Protein AF-A0A821Z6D0-F1 (afdb_monomer_lite)

pLDDT: mean 91.21, std 9.58, range [58.34, 98.38]

Radius of gyration: 11.48 Å; chains: 1; bounding box: 30×24×27 Å

Structure (mmCIF, N/CA/C/O backbone):
data_AF-A0A821Z6D0-F1
#
_entry.id   AF-A0A821Z6D0-F1
#
loop_
_atom_site.group_PDB
_atom_site.id
_atom_site.type_symbol
_atom_site.label_atom_id
_atom_site.label_alt_id
_atom_site.label_comp_id
_atom_site.label_asym_id
_atom_site.label_entity_id
_atom_site.label_seq_id
_atom_site.pdbx_PDB_ins_code
_atom_site.Cartn_x
_atom_site.Cartn_y
_atom_site.Cartn_z
_atom_site.occupancy
_atom_site.B_iso_or_equiv
_atom_site.auth_seq_id
_atom_site.auth_comp_id
_atom_site.auth_asym_id
_atom_site.auth_atom_id
_atom_site.pdbx_PDB_model_num
ATOM 1 N N . MET A 1 1 ? 6.552 10.615 -7.479 1.00 66.69 1 MET A N 1
ATOM 2 C CA . MET A 1 1 ? 5.318 10.023 -6.921 1.00 66.69 1 MET A CA 1
ATOM 3 C C . MET A 1 1 ? 4.199 10.076 -7.962 1.00 66.69 1 MET A C 1
ATOM 5 O O . MET A 1 1 ? 3.512 11.079 -8.058 1.00 66.69 1 MET A O 1
ATOM 9 N N . ARG A 1 2 ? 4.050 9.023 -8.778 1.00 86.12 2 ARG A N 1
ATOM 10 C CA . ARG A 1 2 ? 3.010 8.887 -9.827 1.00 86.12 2 ARG A CA 1
ATOM 11 C C . ARG A 1 2 ? 2.215 7.579 -9.673 1.00 86.12 2 ARG A C 1
ATOM 13 O O . ARG A 1 2 ? 1.794 6.986 -10.655 1.00 86.12 2 ARG A O 1
ATOM 20 N N . LEU A 1 3 ? 2.120 7.083 -8.436 1.00 90.56 3 LEU A N 1
ATOM 21 C CA . LEU A 1 3 ? 1.776 5.689 -8.153 1.00 90.56 3 LEU A CA 1
ATOM 22 C C . LEU A 1 3 ? 0.298 5.366 -8.382 1.00 90.56 3 LEU A C 1
ATOM 24 O O . LEU A 1 3 ? 0.003 4.294 -8.891 1.00 90.56 3 LEU A O 1
ATOM 28 N N . ALA A 1 4 ? -0.608 6.283 -8.021 1.00 92.50 4 ALA A N 1
ATOM 29 C CA . ALA A 1 4 ? -2.044 6.026 -7.862 1.00 92.50 4 ALA A CA 1
ATOM 30 C C . ALA A 1 4 ? -2.730 5.215 -8.985 1.00 92.50 4 ALA A C 1
ATOM 32 O O . ALA A 1 4 ? -3.527 4.342 -8.641 1.00 92.50 4 ALA A O 1
ATOM 33 N N . PRO A 1 5 ? -2.431 5.404 -10.289 1.00 95.06 5 PRO A N 1
ATOM 34 C CA . PRO A 1 5 ? -3.072 4.620 -11.348 1.00 95.06 5 PRO A CA 1
ATOM 35 C C . PRO A 1 5 ? -2.869 3.103 -11.220 1.00 95.06 5 PRO A C 1
ATOM 37 O O . PRO A 1 5 ? -3.771 2.338 -11.549 1.00 95.06 5 PRO A O 1
ATOM 40 N N . VAL A 1 6 ? -1.713 2.657 -10.718 1.00 95.50 6 VAL A N 1
ATOM 41 C CA . VAL A 1 6 ? -1.364 1.231 -10.632 1.00 95.50 6 VAL A CA 1
ATOM 42 C C . VAL A 1 6 ? -2.241 0.473 -9.621 1.00 95.50 6 VAL A C 1
ATOM 44 O O . VAL A 1 6 ? -2.945 -0.449 -10.040 1.00 95.50 6 VAL A O 1
ATOM 47 N N . PRO A 1 7 ? -2.282 0.834 -8.321 1.00 96.81 7 PRO A N 1
ATOM 48 C CA . PRO A 1 7 ? -3.137 0.147 -7.361 1.00 96.81 7 PRO A CA 1
ATOM 49 C C . PRO A 1 7 ? -4.629 0.341 -7.655 1.00 96.81 7 PRO A C 1
ATOM 51 O O . PRO A 1 7 ? -5.406 -0.557 -7.352 1.00 96.81 7 PRO A O 1
ATOM 54 N N . LEU A 1 8 ? -5.038 1.450 -8.291 1.00 96.81 8 LEU A N 1
ATOM 55 C CA . LEU A 1 8 ? -6.429 1.649 -8.720 1.00 96.81 8 LEU A CA 1
ATOM 56 C C . LEU A 1 8 ? -6.839 0.671 -9.824 1.00 96.81 8 LEU A C 1
ATOM 58 O O . LEU A 1 8 ? -7.944 0.142 -9.784 1.00 96.81 8 LEU A O 1
ATOM 62 N N . PHE A 1 9 ? -5.964 0.402 -10.796 1.00 97.38 9 PHE A N 1
ATOM 63 C CA . PHE A 1 9 ? -6.260 -0.545 -11.871 1.00 97.38 9 PHE A CA 1
ATOM 64 C C . PHE A 1 9 ? -6.297 -1.994 -11.363 1.00 97.38 9 PHE A C 1
ATOM 66 O O . PHE A 1 9 ? -7.198 -2.758 -11.708 1.00 97.38 9 PHE A O 1
ATOM 73 N N . PHE A 1 10 ? -5.347 -2.366 -10.503 1.00 97.12 10 PHE A N 1
ATOM 74 C CA . PHE A 1 10 ? -5.191 -3.740 -10.019 1.00 97.12 10 PHE A CA 1
ATOM 75 C C . PHE A 1 10 ? -5.904 -4.035 -8.688 1.00 97.12 10 PHE A C 1
ATOM 77 O O . PHE A 1 10 ? -5.723 -5.120 -8.152 1.00 97.12 10 PHE A O 1
ATOM 84 N N . TYR A 1 11 ? -6.741 -3.142 -8.145 1.00 96.44 11 TYR A N 1
ATOM 85 C CA . TYR A 1 11 ? -7.289 -3.261 -6.776 1.00 96.44 11 TYR A CA 1
ATO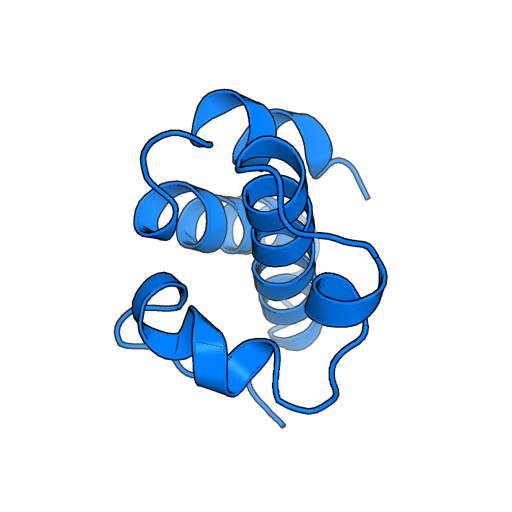M 86 C C . TYR A 1 11 ? -8.025 -4.580 -6.455 1.00 96.44 11 TYR A C 1
ATOM 88 O O . TYR A 1 11 ? -8.128 -4.978 -5.291 1.00 96.44 11 TYR A O 1
ATOM 96 N N . ARG A 1 12 ? -8.552 -5.268 -7.477 1.00 96.56 12 ARG A N 1
ATOM 97 C CA . ARG A 1 12 ? -9.229 -6.572 -7.338 1.00 96.56 12 ARG A CA 1
ATOM 98 C C . ARG A 1 12 ? -8.254 -7.727 -7.086 1.00 96.56 12 ARG A C 1
ATOM 100 O O . ARG A 1 12 ? -8.688 -8.771 -6.613 1.00 96.56 12 ARG A O 1
ATOM 107 N N . ASP A 1 13 ? -6.971 -7.527 -7.373 1.00 97.19 13 ASP A N 1
ATOM 108 C CA . ASP A 1 13 ? -5.869 -8.466 -7.175 1.00 97.19 13 ASP A CA 1
ATOM 109 C C . ASP A 1 13 ? -4.741 -7.757 -6.391 1.00 97.19 13 ASP A C 1
ATOM 111 O O . ASP A 1 13 ? -3.840 -7.156 -6.987 1.00 97.19 13 ASP A O 1
ATOM 115 N N . PRO A 1 14 ? -4.796 -7.773 -5.043 1.00 96.50 14 PRO A N 1
ATOM 116 C CA . PRO A 1 14 ? -3.844 -7.050 -4.200 1.00 96.50 14 PRO A CA 1
ATOM 117 C C . PRO A 1 14 ? -2.382 -7.446 -4.423 1.00 96.50 14 PRO A C 1
ATOM 119 O O . PRO A 1 14 ? -1.505 -6.592 -4.322 1.00 96.50 14 PRO A O 1
ATOM 122 N N . ILE A 1 15 ? -2.123 -8.710 -4.775 1.00 96.56 15 ILE A N 1
ATOM 123 C CA . ILE A 1 15 ? -0.771 -9.208 -5.052 1.00 96.56 15 ILE A CA 1
ATOM 124 C C . ILE A 1 15 ? -0.208 -8.484 -6.278 1.00 96.56 15 ILE A C 1
ATOM 126 O O . ILE A 1 15 ? 0.852 -7.859 -6.195 1.00 96.56 15 ILE A O 1
ATOM 130 N N . LYS A 1 16 ? -0.956 -8.473 -7.392 1.00 96.50 16 LYS A N 1
ATOM 131 C CA . LYS A 1 16 ? -0.549 -7.729 -8.598 1.00 96.50 16 LYS A CA 1
ATOM 132 C C . LYS A 1 16 ? -0.451 -6.228 -8.344 1.00 96.50 16 LYS A C 1
ATOM 134 O O . LYS A 1 16 ? 0.471 -5.580 -8.835 1.00 96.50 16 LYS A O 1
ATOM 139 N N . ALA A 1 17 ? -1.385 -5.664 -7.581 1.00 96.88 17 ALA A N 1
ATOM 140 C CA . ALA A 1 17 ? -1.386 -4.238 -7.275 1.00 96.88 17 ALA A CA 1
ATOM 141 C C . ALA A 1 17 ? -0.120 -3.805 -6.528 1.00 96.88 17 ALA A C 1
ATOM 143 O O . ALA A 1 17 ? 0.491 -2.798 -6.896 1.00 96.88 17 ALA A O 1
ATOM 144 N N . VAL A 1 18 ? 0.301 -4.568 -5.518 1.00 96.19 18 VAL A N 1
ATOM 145 C CA . VAL A 1 18 ? 1.521 -4.300 -4.745 1.00 96.19 18 VAL A CA 1
ATOM 146 C C . VAL A 1 18 ? 2.772 -4.544 -5.588 1.00 96.19 18 VAL A C 1
ATOM 148 O O . VAL A 1 18 ? 3.673 -3.702 -5.592 1.00 96.19 18 VAL A O 1
ATOM 151 N N . GLU A 1 19 ? 2.828 -5.641 -6.345 1.00 94.88 19 GLU A N 1
ATOM 152 C CA . GLU A 1 19 ? 3.963 -5.963 -7.218 1.00 94.88 19 GLU A CA 1
ATOM 153 C C . GLU A 1 19 ? 4.213 -4.868 -8.266 1.00 94.88 19 GLU A C 1
ATOM 155 O O . GLU A 1 19 ? 5.307 -4.291 -8.328 1.00 94.88 19 GLU A O 1
ATOM 160 N N . TYR A 1 20 ? 3.189 -4.517 -9.048 1.00 94.94 20 TYR A N 1
ATOM 161 C CA . TYR A 1 20 ? 3.326 -3.507 -10.096 1.00 94.94 20 TYR A CA 1
ATOM 162 C C . TYR A 1 20 ? 3.549 -2.106 -9.534 1.00 94.94 20 TYR A C 1
ATOM 164 O O . TYR A 1 20 ? 4.214 -1.287 -10.176 1.00 94.94 20 TYR A O 1
ATOM 172 N N . SER A 1 21 ? 3.067 -1.836 -8.318 1.00 94.56 21 SER A N 1
ATOM 173 C CA . SER A 1 21 ? 3.376 -0.593 -7.612 1.00 94.56 21 SER A CA 1
ATOM 174 C C . SER A 1 21 ? 4.886 -0.436 -7.408 1.00 94.56 21 SER A C 1
ATOM 176 O O . SER A 1 21 ? 5.435 0.610 -7.760 1.00 94.56 21 SER A O 1
ATOM 178 N N . GLY A 1 22 ? 5.578 -1.486 -6.953 1.00 92.44 22 GLY A N 1
ATOM 179 C CA . GLY A 1 22 ? 7.041 -1.487 -6.814 1.00 92.44 22 GLY A CA 1
ATOM 180 C C . GLY A 1 22 ? 7.777 -1.332 -8.143 1.00 92.44 22 GLY A C 1
ATOM 181 O O . GLY A 1 22 ? 8.630 -0.453 -8.287 1.00 92.44 22 GLY A O 1
ATOM 182 N N . ILE A 1 23 ? 7.391 -2.124 -9.150 1.00 90.50 23 ILE A N 1
ATOM 183 C CA . ILE A 1 23 ? 8.004 -2.085 -10.491 1.00 90.50 23 ILE A CA 1
ATOM 184 C C . ILE A 1 23 ? 7.912 -0.674 -11.097 1.00 90.50 23 ILE A C 1
ATOM 186 O O . ILE A 1 23 ? 8.894 -0.169 -11.644 1.00 90.50 23 ILE A O 1
ATOM 190 N N . SER A 1 24 ? 6.772 0.007 -10.939 1.00 86.19 24 SER A N 1
ATOM 191 C CA . SER A 1 24 ? 6.562 1.364 -11.469 1.00 86.19 24 SER A CA 1
ATOM 192 C C . SER A 1 24 ? 7.469 2.441 -10.843 1.00 86.19 24 SER A C 1
ATOM 194 O O . SER A 1 24 ? 7.684 3.499 -11.453 1.00 86.19 24 SER A O 1
ATOM 196 N N . GLY A 1 25 ? 8.002 2.186 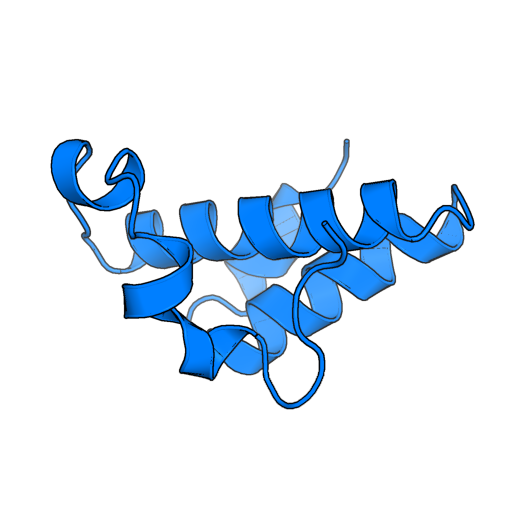-9.640 1.00 76.88 25 GLY A N 1
ATOM 197 C CA . GLY A 1 25 ? 8.948 3.057 -8.938 1.00 76.88 25 GLY A CA 1
ATOM 198 C C . GLY A 1 25 ? 10.394 2.865 -9.408 1.00 76.88 25 GLY A C 1
ATOM 199 O O . GLY A 1 25 ? 11.091 3.854 -9.668 1.00 76.88 25 GLY A O 1
ATOM 200 N N . ILE A 1 26 ? 10.802 1.603 -9.606 1.00 75.75 26 ILE A N 1
ATOM 201 C CA . ILE A 1 26 ? 12.173 1.199 -9.982 1.00 75.75 26 ILE A CA 1
ATOM 202 C C . ILE A 1 26 ? 12.622 1.831 -11.302 1.00 75.75 26 ILE A C 1
ATOM 204 O O . ILE A 1 26 ? 13.772 2.240 -11.430 1.00 75.75 26 ILE A O 1
ATOM 208 N N . ILE A 1 27 ? 11.712 1.977 -12.271 1.00 69.06 27 ILE A N 1
ATOM 209 C CA . ILE A 1 27 ? 12.042 2.463 -13.624 1.00 69.06 27 ILE A CA 1
ATOM 210 C C . ILE A 1 27 ? 12.601 3.896 -13.670 1.00 69.06 27 ILE A C 1
ATOM 212 O O . ILE A 1 27 ? 13.075 4.328 -14.713 1.00 69.06 27 ILE A O 1
ATOM 216 N N . THR A 1 28 ? 12.525 4.650 -12.567 1.00 62.00 28 THR A N 1
ATOM 217 C CA . THR A 1 28 ? 13.067 6.021 -12.496 1.00 62.00 28 THR A CA 1
ATOM 218 C C . THR A 1 28 ? 14.100 6.239 -11.403 1.00 62.00 28 THR A C 1
ATOM 220 O O . THR A 1 28 ? 14.957 7.098 -11.565 1.00 62.00 28 THR A O 1
ATOM 223 N N . HIS A 1 29 ? 14.039 5.480 -10.310 1.00 62.97 29 HIS A N 1
ATOM 224 C CA . HIS A 1 29 ? 15.037 5.515 -9.248 1.00 62.97 29 HIS A CA 1
ATOM 225 C C . HIS A 1 29 ? 15.316 4.058 -8.877 1.00 62.97 29 HIS A C 1
ATOM 227 O O . HIS A 1 29 ? 14.437 3.388 -8.341 1.00 62.97 29 HIS A O 1
ATOM 233 N N . GLY A 1 30 ? 16.512 3.555 -9.186 1.00 68.31 30 GLY A N 1
ATOM 234 C CA . GLY A 1 30 ? 16.920 2.163 -8.936 1.00 68.31 30 GLY A CA 1
ATOM 235 C C . GLY A 1 30 ? 17.142 1.820 -7.458 1.00 68.31 30 GLY A C 1
ATOM 236 O O . GLY A 1 30 ? 17.876 0.886 -7.154 1.00 68.31 30 GLY A O 1
ATOM 237 N N . ASP A 1 31 ? 16.554 2.591 -6.542 1.00 85.06 31 ASP A N 1
ATOM 238 C CA . ASP A 1 31 ? 16.675 2.392 -5.104 1.00 85.06 31 ASP A CA 1
ATOM 239 C C . ASP A 1 31 ? 15.600 1.411 -4.618 1.00 85.06 31 ASP A C 1
ATOM 241 O O . ASP A 1 31 ? 14.395 1.605 -4.823 1.00 85.06 31 ASP A O 1
ATOM 245 N N . GLN A 1 32 ? 16.043 0.358 -3.935 1.00 86.44 32 GLN A N 1
ATOM 246 C CA . GLN A 1 32 ? 15.174 -0.656 -3.354 1.00 86.44 32 GLN A CA 1
ATOM 247 C C . GLN A 1 32 ? 14.189 -0.060 -2.333 1.00 86.44 32 GLN A C 1
ATOM 249 O O . GLN A 1 32 ? 13.027 -0.469 -2.306 1.00 86.44 32 GLN A O 1
ATOM 254 N N . LYS A 1 33 ? 14.589 0.960 -1.563 1.00 88.44 33 LYS A N 1
ATOM 255 C CA . LYS A 1 33 ? 13.700 1.644 -0.609 1.00 88.44 33 LYS A CA 1
ATOM 256 C C . LYS A 1 33 ? 12.573 2.384 -1.317 1.00 88.44 33 LYS A C 1
ATOM 258 O O . LYS A 1 33 ? 11.442 2.384 -0.839 1.00 88.44 33 LYS A O 1
ATOM 263 N N . ALA A 1 34 ? 12.852 2.984 -2.475 1.00 87.75 34 ALA A N 1
ATOM 264 C CA . ALA A 1 34 ? 11.824 3.649 -3.272 1.00 87.75 34 ALA A CA 1
ATOM 265 C C . ALA A 1 34 ? 10.812 2.638 -3.837 1.00 87.75 34 ALA A C 1
ATOM 267 O O . ALA A 1 34 ? 9.607 2.903 -3.829 1.00 87.75 34 ALA A O 1
ATOM 268 N N . SER A 1 35 ? 11.289 1.470 -4.280 1.00 90.19 35 SER A N 1
ATOM 269 C CA . SER A 1 35 ? 10.429 0.355 -4.691 1.00 90.19 35 SER A CA 1
ATOM 270 C C . SER A 1 35 ? 9.539 -0.121 -3.544 1.00 90.19 35 SER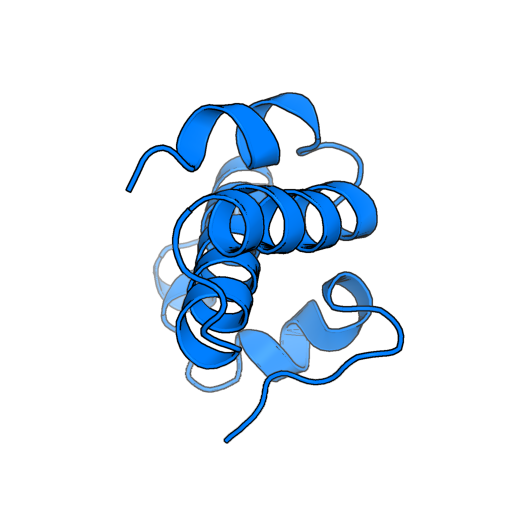 A C 1
ATOM 2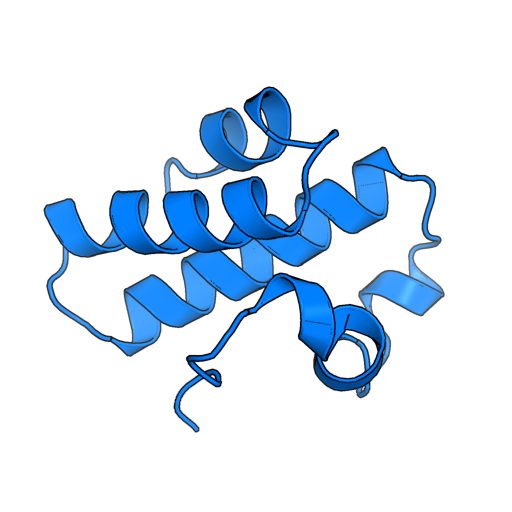72 O O . SER A 1 35 ? 8.317 -0.173 -3.688 1.00 90.19 35 SER A O 1
ATOM 274 N N . ASP A 1 36 ? 10.127 -0.394 -2.380 1.00 92.88 36 ASP A N 1
ATOM 275 C CA . ASP A 1 36 ? 9.404 -0.888 -1.208 1.00 92.88 36 ASP A CA 1
ATOM 276 C C . ASP A 1 36 ? 8.393 0.128 -0.671 1.00 92.88 36 ASP A C 1
ATOM 278 O O . ASP A 1 36 ? 7.262 -0.242 -0.351 1.00 92.88 36 ASP A O 1
ATOM 282 N N . ALA A 1 37 ? 8.730 1.420 -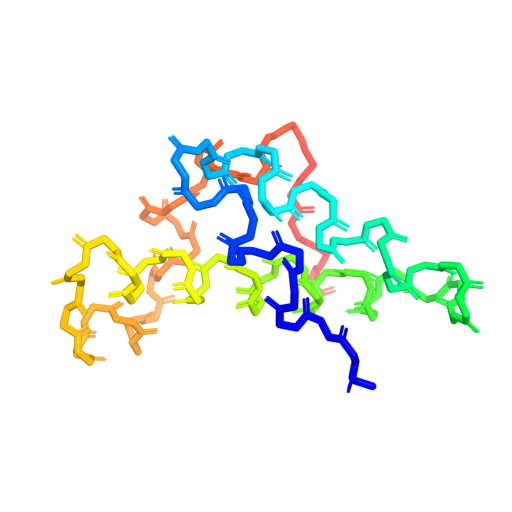0.687 1.00 92.44 37 ALA A N 1
ATOM 283 C CA . ALA A 1 37 ? 7.784 2.484 -0.373 1.00 92.44 37 ALA A CA 1
ATOM 284 C C . ALA A 1 37 ? 6.594 2.501 -1.349 1.00 92.44 37 ALA A C 1
ATOM 286 O O . ALA A 1 37 ? 5.450 2.666 -0.923 1.00 92.44 37 ALA A O 1
ATOM 287 N N . CYS A 1 38 ? 6.829 2.284 -2.650 1.00 93.81 38 CYS A N 1
ATOM 288 C CA . CYS A 1 38 ? 5.744 2.191 -3.629 1.00 93.81 38 CYS A CA 1
ATOM 289 C C . CYS A 1 38 ? 4.875 0.949 -3.395 1.00 93.81 38 CYS A C 1
ATOM 291 O O . CYS A 1 38 ? 3.653 1.046 -3.461 1.00 93.81 38 CYS A O 1
ATOM 293 N N . ARG A 1 39 ? 5.471 -0.201 -3.067 1.00 95.25 39 ARG A N 1
ATOM 294 C CA . ARG A 1 39 ? 4.736 -1.431 -2.718 1.00 95.25 39 ARG A CA 1
ATOM 295 C C . ARG A 1 39 ? 3.839 -1.214 -1.500 1.00 95.25 39 ARG A C 1
ATOM 297 O O . ARG A 1 39 ? 2.649 -1.515 -1.554 1.00 95.25 39 ARG A O 1
ATOM 304 N N . TYR A 1 40 ? 4.397 -0.639 -0.436 1.00 96.06 40 TYR A N 1
ATOM 305 C CA . TYR A 1 40 ? 3.666 -0.347 0.795 1.00 96.06 40 TYR A CA 1
ATOM 306 C C . TYR A 1 40 ? 2.532 0.656 0.562 1.00 96.06 40 TYR A C 1
ATOM 308 O O . TYR A 1 40 ? 1.394 0.422 0.966 1.00 96.06 40 TYR A O 1
ATOM 316 N N . TYR A 1 41 ? 2.804 1.746 -0.157 1.00 96.19 41 TYR A N 1
ATOM 317 C CA . TYR A 1 41 ? 1.777 2.743 -0.445 1.00 96.19 41 TYR A CA 1
ATOM 318 C C . TYR A 1 41 ? 0.682 2.203 -1.379 1.00 96.19 41 TYR A C 1
ATOM 320 O O . TYR A 1 41 ? -0.495 2.508 -1.194 1.00 96.19 41 TYR A O 1
ATOM 328 N N . GLY A 1 42 ? 1.044 1.336 -2.329 1.00 96.69 42 GLY A N 1
ATOM 329 C CA . GLY A 1 42 ? 0.089 0.598 -3.152 1.00 96.69 42 GLY A CA 1
ATOM 330 C C . GLY A 1 42 ? -0.848 -0.270 -2.310 1.00 96.69 42 GLY A C 1
ATOM 331 O O . GLY A 1 42 ? -2.061 -0.207 -2.504 1.00 96.69 42 GLY A O 1
ATOM 332 N N . ALA A 1 43 ? -0.310 -1.006 -1.331 1.00 97.69 43 ALA A N 1
ATOM 333 C CA . ALA A 1 43 ? -1.107 -1.811 -0.402 1.00 97.69 43 ALA A CA 1
ATOM 334 C C . ALA A 1 43 ? -2.113 -0.957 0.387 1.00 97.69 43 ALA A C 1
ATOM 336 O O . ALA A 1 43 ? -3.280 -1.327 0.471 1.00 97.69 43 ALA A O 1
ATOM 337 N N . LEU A 1 44 ? -1.700 0.210 0.897 1.00 98.06 44 LEU A N 1
ATOM 338 C CA . LEU A 1 44 ? -2.601 1.127 1.610 1.00 98.06 44 LEU A CA 1
ATOM 339 C C . LEU A 1 44 ? -3.763 1.613 0.732 1.00 98.06 44 LEU A C 1
ATOM 341 O O . LEU A 1 44 ? -4.903 1.675 1.191 1.00 98.06 44 LEU A O 1
ATOM 345 N N . ILE A 1 45 ? -3.494 1.939 -0.536 1.00 97.88 45 ILE A N 1
ATOM 346 C CA . ILE A 1 45 ? -4.539 2.359 -1.482 1.00 97.88 45 ILE A CA 1
ATOM 347 C C . ILE A 1 45 ? -5.515 1.205 -1.741 1.00 97.88 45 ILE A C 1
ATOM 349 O O . ILE A 1 45 ? -6.727 1.412 -1.721 1.00 97.88 45 ILE A O 1
ATOM 353 N N . VAL A 1 46 ? -5.009 -0.012 -1.948 1.00 98.19 46 VAL A N 1
ATOM 354 C CA . VAL A 1 46 ? -5.848 -1.201 -2.163 1.00 98.19 46 VAL A CA 1
ATOM 355 C C . VAL A 1 46 ? -6.710 -1.505 -0.939 1.00 98.19 46 VAL A C 1
ATOM 357 O O . VAL A 1 46 ? -7.910 -1.719 -1.093 1.00 98.19 46 VAL A O 1
ATOM 360 N N . ALA A 1 47 ? -6.134 -1.477 0.262 1.00 98.06 47 ALA A N 1
ATOM 361 C CA . ALA A 1 47 ? -6.852 -1.656 1.523 1.00 98.06 47 ALA A CA 1
ATOM 362 C C . ALA A 1 47 ? -8.000 -0.641 1.671 1.00 98.06 47 ALA A C 1
ATOM 364 O O . ALA A 1 47 ? -9.144 -1.015 1.941 1.00 98.06 47 ALA A O 1
ATOM 365 N N . ALA A 1 48 ? -7.735 0.636 1.372 1.00 98.06 48 ALA A N 1
ATOM 366 C CA . ALA A 1 48 ? -8.759 1.679 1.387 1.00 98.06 48 ALA A CA 1
ATOM 367 C C . ALA A 1 48 ? -9.888 1.410 0.371 1.00 98.06 48 ALA A C 1
ATOM 369 O O . ALA A 1 48 ? -11.065 1.529 0.709 1.00 98.06 48 ALA A O 1
ATOM 370 N N . LEU A 1 49 ? -9.558 0.986 -0.856 1.00 97.31 49 LEU A N 1
ATOM 371 C CA . LEU A 1 49 ? -10.551 0.621 -1.882 1.00 97.31 49 LEU A CA 1
ATOM 372 C C . LEU A 1 49 ? -11.379 -0.615 -1.505 1.00 97.31 49 LEU A C 1
ATOM 374 O O . LEU A 1 49 ? -12.500 -0.777 -1.985 1.00 97.31 49 LEU A O 1
ATOM 378 N N . ARG A 1 50 ? -10.834 -1.488 -0.653 1.00 96.25 50 ARG A N 1
ATOM 379 C CA . ARG A 1 50 ? -11.510 -2.682 -0.124 1.00 96.25 50 ARG A CA 1
ATOM 380 C C . ARG A 1 50 ? -12.345 -2.396 1.129 1.00 96.25 50 ARG A C 1
ATOM 382 O O . ARG A 1 50 ? -12.970 -3.315 1.649 1.00 96.25 50 ARG A O 1
ATOM 389 N N . GLY A 1 51 ? -12.403 -1.138 1.569 1.00 97.44 51 GLY A N 1
ATOM 390 C CA . GLY A 1 51 ? -13.258 -0.691 2.668 1.00 97.44 51 GLY A CA 1
ATOM 391 C C . GLY A 1 51 ? -12.613 -0.767 4.049 1.00 97.44 51 GLY A C 1
ATOM 392 O O . GLY A 1 51 ? -13.326 -0.671 5.048 1.00 97.44 51 GLY A O 1
ATOM 393 N N . GLU A 1 52 ? -11.292 -0.930 4.137 1.00 98.25 52 GLU A N 1
ATOM 394 C CA . GLU A 1 52 ? -10.610 -0.861 5.427 1.00 98.25 52 GLU A CA 1
ATOM 395 C C . GLU A 1 52 ? -10.689 0.542 6.033 1.00 98.25 52 GLU A C 1
ATOM 397 O O . GLU A 1 52 ? -10.575 1.572 5.364 1.00 98.25 52 GLU A O 1
ATOM 402 N N . THR A 1 53 ? -10.892 0.578 7.345 1.00 98.38 53 THR A N 1
ATOM 403 C CA . THR A 1 53 ? -11.003 1.815 8.112 1.00 98.38 53 THR A CA 1
ATOM 404 C C . THR A 1 53 ? -9.648 2.496 8.273 1.00 98.38 53 THR A C 1
ATOM 406 O O . THR A 1 53 ? -8.596 1.861 8.268 1.00 98.38 53 THR A O 1
ATOM 409 N N . LYS A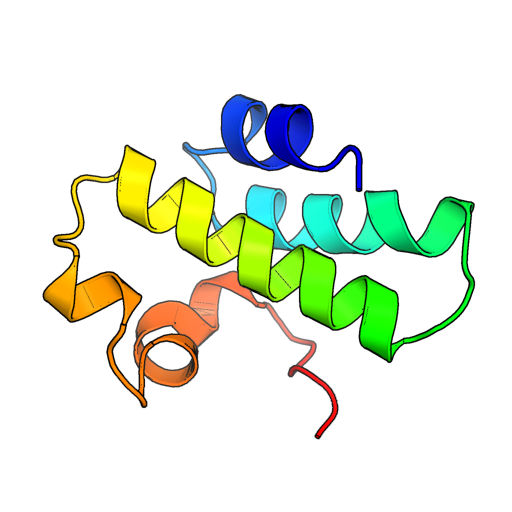 1 54 ? -9.662 3.805 8.549 1.00 97.88 54 LYS A N 1
ATOM 410 C CA . LYS A 1 54 ? -8.444 4.564 8.875 1.00 97.88 54 LYS A CA 1
ATOM 411 C C . LYS A 1 54 ? -7.622 3.918 10.001 1.00 97.88 54 LYS A C 1
ATOM 413 O O . LYS A 1 54 ? -6.401 3.959 9.945 1.00 97.88 54 LYS A O 1
ATOM 418 N N . ALA A 1 55 ? -8.277 3.338 11.008 1.00 98.19 55 ALA A N 1
ATOM 419 C CA . ALA A 1 55 ? -7.588 2.667 12.108 1.00 98.19 55 ALA A CA 1
ATOM 420 C C . ALA A 1 55 ? -6.826 1.420 11.631 1.00 98.19 55 ALA A C 1
ATOM 422 O O . ALA A 1 55 ? -5.689 1.227 12.037 1.00 98.19 55 ALA A O 1
ATOM 423 N N . GLN A 1 56 ? -7.415 0.630 10.726 1.00 98.06 56 GLN A N 1
ATOM 424 C CA . GLN A 1 56 ? -6.753 -0.535 10.125 1.00 98.06 56 GLN A CA 1
ATOM 425 C C . GLN A 1 56 ? -5.575 -0.123 9.232 1.00 98.06 56 GLN A C 1
ATOM 427 O O . GLN A 1 56 ? -4.517 -0.740 9.296 1.00 98.06 56 GLN A O 1
ATOM 432 N N . LEU A 1 57 ? -5.723 0.959 8.459 1.00 97.88 57 LEU A N 1
ATOM 433 C CA . LEU A 1 57 ? -4.658 1.486 7.593 1.00 97.88 57 LEU A CA 1
ATOM 434 C C . LEU A 1 57 ? -3.456 2.047 8.371 1.00 97.88 57 LEU A C 1
ATOM 436 O O . LEU A 1 57 ? -2.339 2.041 7.861 1.00 97.88 57 LEU A O 1
ATOM 440 N N . LEU A 1 58 ? -3.686 2.577 9.575 1.00 97.56 58 LEU A N 1
ATOM 441 C CA . LEU A 1 58 ? -2.654 3.170 10.437 1.00 97.56 58 LEU A CA 1
ATOM 442 C C . LEU A 1 58 ? -2.141 2.206 11.513 1.00 97.56 58 LEU A C 1
ATOM 444 O O . LEU A 1 58 ? -1.406 2.613 12.410 1.00 97.56 58 LEU A O 1
ATOM 448 N N . ASP A 1 59 ? -2.551 0.946 11.445 1.00 97.75 59 ASP A N 1
ATOM 449 C CA . ASP A 1 59 ? -2.135 -0.083 12.378 1.00 97.75 59 ASP A CA 1
ATOM 450 C C . ASP A 1 59 ? -0.641 -0.401 12.200 1.00 97.75 59 ASP A C 1
ATOM 452 O O . ASP A 1 59 ? -0.169 -0.595 11.078 1.00 97.75 59 ASP A O 1
ATOM 456 N N . ASN A 1 60 ? 0.109 -0.483 13.302 1.00 96.19 60 ASN A N 1
ATOM 457 C CA . ASN A 1 60 ? 1.546 -0.787 13.257 1.00 96.19 60 ASN A CA 1
ATOM 458 C C . ASN A 1 60 ? 1.835 -2.160 12.626 1.00 96.19 60 ASN A C 1
ATOM 460 O O . ASN A 1 60 ? 2.897 -2.354 12.034 1.00 96.19 60 ASN A O 1
ATOM 464 N N . ASP A 1 61 ? 0.876 -3.086 12.693 1.00 96.38 61 ASP A N 1
ATOM 465 C CA . ASP A 1 61 ? 0.976 -4.416 12.105 1.00 96.38 61 ASP A CA 1
ATOM 466 C C . ASP A 1 61 ? 0.341 -4.491 10.708 1.00 96.38 61 ASP A C 1
ATOM 468 O O . ASP A 1 61 ? 0.145 -5.594 10.192 1.00 96.38 61 ASP A O 1
ATOM 472 N N . PHE A 1 62 ? 0.025 -3.359 10.058 1.00 97.31 62 PHE A N 1
ATOM 473 C CA . PHE A 1 62 ? -0.597 -3.336 8.725 1.00 97.31 62 PHE A CA 1
ATOM 474 C C . PHE A 1 62 ? 0.146 -4.233 7.725 1.00 97.31 62 PHE A C 1
ATOM 476 O O . PHE A 1 62 ? -0.475 -5.039 7.032 1.00 97.31 62 PHE A O 1
ATOM 483 N N . TYR A 1 63 ? 1.481 -4.154 7.691 1.00 95.88 63 TYR A N 1
ATOM 484 C CA . TYR A 1 63 ? 2.301 -5.010 6.831 1.00 95.88 63 TYR A CA 1
ATOM 485 C C . TYR A 1 63 ? 2.133 -6.499 7.155 1.00 95.88 63 TYR A C 1
ATOM 487 O O . TYR A 1 63 ? 1.992 -7.320 6.251 1.00 95.88 63 TYR A O 1
ATOM 495 N N . LEU A 1 64 ? 2.133 -6.861 8.441 1.00 94.94 64 LEU A N 1
ATOM 496 C CA . LEU A 1 64 ? 2.011 -8.253 8.874 1.00 94.94 64 LEU A CA 1
ATOM 497 C C . LEU A 1 64 ? 0.626 -8.819 8.547 1.00 94.94 64 LEU A C 1
ATOM 499 O O . LEU A 1 64 ? 0.536 -9.955 8.082 1.00 94.94 64 LEU A O 1
ATOM 503 N N . LYS A 1 65 ? -0.423 -8.011 8.727 1.00 96.00 65 LYS A N 1
ATOM 504 C CA . LYS A 1 65 ? -1.820 -8.349 8.413 1.00 96.00 65 LYS A CA 1
ATOM 505 C C . LYS A 1 65 ? -2.067 -8.532 6.913 1.00 96.00 65 LYS A C 1
ATOM 507 O O . LYS A 1 65 ? -2.946 -9.298 6.537 1.00 96.00 65 LYS A O 1
ATOM 512 N N . HIS A 1 66 ? -1.253 -7.897 6.070 1.00 96.56 66 HIS A N 1
ATOM 513 C CA . HIS A 1 66 ? -1.358 -7.945 4.608 1.00 96.56 66 HIS A CA 1
ATOM 514 C C . HIS A 1 66 ? -0.167 -8.628 3.931 1.00 96.56 66 HIS A C 1
ATOM 516 O O . HIS A 1 66 ? 0.052 -8.444 2.733 1.00 96.56 66 HIS A O 1
ATOM 522 N N . ARG A 1 67 ? 0.611 -9.427 4.674 1.00 94.81 67 ARG A N 1
ATOM 523 C CA . ARG A 1 67 ? 1.871 -10.021 4.193 1.00 94.81 67 ARG A CA 1
ATOM 524 C C . ARG A 1 67 ? 1.699 -10.785 2.878 1.00 94.81 67 ARG A C 1
ATOM 526 O O . ARG A 1 67 ? 2.575 -10.731 2.021 1.00 94.81 67 ARG A O 1
ATOM 533 N N . GLU A 1 68 ? 0.561 -11.449 2.702 1.00 95.19 68 GLU A N 1
ATOM 534 C CA . GLU A 1 68 ? 0.234 -12.214 1.494 1.00 95.19 68 GLU A CA 1
ATOM 535 C C . GLU A 1 68 ? 0.257 -11.357 0.219 1.00 95.19 68 GLU A C 1
ATOM 537 O O . GLU A 1 68 ? 0.618 -11.852 -0.847 1.00 95.19 68 GLU A O 1
ATOM 542 N N . TRP A 1 69 ? -0.044 -10.056 0.312 1.00 96.44 69 TRP A N 1
ATOM 543 C CA . TRP A 1 69 ? -0.029 -9.142 -0.836 1.00 96.44 69 TRP A CA 1
ATOM 544 C C . TRP A 1 69 ? 1.389 -8.807 -1.303 1.00 96.44 69 TRP A C 1
ATOM 546 O O . TRP A 1 69 ? 1.590 -8.413 -2.448 1.00 96.44 69 TRP A O 1
ATOM 556 N N . PHE A 1 70 ? 2.389 -8.974 -0.437 1.00 94.75 70 PHE A N 1
ATOM 557 C CA . PHE A 1 70 ? 3.783 -8.658 -0.745 1.00 94.75 70 PHE A CA 1
ATOM 558 C C . PHE A 1 70 ? 4.529 -9.822 -1.421 1.00 94.75 70 PHE A C 1
ATOM 560 O O . PHE A 1 70 ? 5.688 -9.653 -1.809 1.00 94.75 70 PHE A O 1
ATOM 567 N N . GLY A 1 71 ? 3.870 -10.965 -1.638 1.00 86.12 71 GLY A N 1
ATOM 568 C CA . GLY A 1 71 ? 4.449 -12.122 -2.320 1.00 86.12 71 GLY A CA 1
ATOM 569 C C . GLY A 1 71 ? 5.686 -12.680 -1.605 1.00 86.12 71 GLY A C 1
ATOM 570 O O . GLY A 1 71 ? 5.811 -12.605 -0.385 1.00 86.12 71 GLY A O 1
ATOM 571 N N . SER A 1 72 ? 6.629 -13.244 -2.365 1.00 77.44 72 SER A N 1
ATOM 572 C CA . SER A 1 72 ? 7.847 -13.869 -1.817 1.00 77.44 72 SER A CA 1
ATOM 573 C C . SER A 1 72 ? 8.925 -12.876 -1.366 1.00 77.44 72 SER A C 1
ATOM 575 O O . SER A 1 72 ? 9.860 -13.262 -0.665 1.00 77.44 72 SER A O 1
ATOM 577 N N . LYS A 1 73 ? 8.822 -11.597 -1.748 1.00 79.81 73 LYS A N 1
ATOM 578 C CA . LYS A 1 73 ? 9.804 -10.565 -1.392 1.00 79.81 73 LYS A CA 1
ATOM 579 C C . LYS A 1 73 ? 9.304 -9.759 -0.202 1.00 79.81 73 LYS A C 1
ATOM 581 O O . LYS A 1 73 ? 8.392 -8.955 -0.345 1.00 79.81 73 LYS A O 1
ATOM 586 N N . SER A 1 74 ? 9.930 -9.908 0.959 1.00 83.81 74 SER A N 1
ATOM 587 C CA . SER A 1 74 ? 9.658 -8.999 2.081 1.00 83.81 74 SER A CA 1
ATOM 588 C C . SER A 1 74 ? 10.128 -7.573 1.765 1.00 83.81 74 SER A C 1
ATOM 590 O O . SER A 1 74 ? 10.953 -7.379 0.870 1.00 83.81 74 SER A O 1
ATOM 592 N N . LEU A 1 75 ? 9.578 -6.575 2.461 1.00 84.81 75 LEU A N 1
ATOM 593 C CA . LEU A 1 75 ? 10.113 -5.210 2.409 1.00 84.81 75 LEU A CA 1
ATOM 594 C C . LEU A 1 75 ? 11.483 -5.178 3.101 1.00 84.81 75 LEU A C 1
ATOM 596 O O . LEU A 1 75 ? 11.682 -5.851 4.116 1.00 84.81 75 LEU A O 1
ATOM 600 N N . THR A 1 76 ? 12.424 -4.423 2.543 1.00 78.38 76 THR A N 1
ATOM 601 C CA . THR A 1 76 ? 13.754 -4.232 3.134 1.00 78.38 76 THR A CA 1
ATOM 602 C C . THR A 1 76 ? 13.636 -3.292 4.340 1.00 78.38 76 THR A C 1
ATOM 604 O O . THR A 1 76 ? 12.986 -2.253 4.224 1.00 78.38 76 THR A O 1
ATOM 607 N N . GLN A 1 77 ? 14.216 -3.664 5.489 1.00 58.34 77 GLN A N 1
ATOM 608 C CA . GLN A 1 77 ? 14.273 -2.807 6.688 1.00 58.34 77 GLN A CA 1
ATOM 609 C C . GLN A 1 77 ? 15.305 -1.684 6.530 1.00 58.34 77 GLN A C 1
ATOM 611 O O . GLN A 1 77 ? 16.390 -1.955 5.964 1.00 58.34 77 GLN A O 1
#

Sequence (77 aa):
MRLAPVPLFFYRDPIKAVEYSGISGIITHGDQKASDACRYYGALIVAALRGETKAQLLDNDFYLKHREWFGSKSLTQ

Foldseek 3Di:
DPQVVQLVVCLVQLLRQLQVQLVVQCVVPVDLLSSLVSSLVSNLSSCVVVPHDPCCSPDPCVCVVPVVSPPPDDRDD

Organism: NCBI:txid392032

InterPro domains:
  IPR005502 ADP-ribosylation/Crystallin J1 [PF03747] (1-61)
  IPR036705 ADP-ribosylation/Crystallin J1 superfamily [G3DSA:1.10.4080.10] (1-74)
  IPR036705 ADP-ribosylation/Crystallin J1 superfamily [SSF101478] (1-60)

Secondary structure (DSSP, 8-state):
---THHHHHHTTSHHHHHHHHHHHHHTT---HHHHHHHHHHHHHHHHHHTT--HHHHT-TTHHHHTGGGGTT-PPP-